Protein AF-A0A955KY25-F1 (afdb_monomer)

Radius of gyration: 19.63 Å; Cα contacts (8 Å, |Δi|>4): 46; chains: 1; bounding box: 45×22×63 Å

Sequence (80 aa):
MEQIDDFLYRDERILHFTNSTDHAISWYEFAQEIITITQSSVHIEPCTSSEYPTKAKRPIMSLLRNNSDIQLEDWRESLE

Foldseek 3Di:
DPPPVVVVPPPPDDWDDDADDPDFDDPQVVVVLVCVVVVDPDDDDDDDCVVPDDPDDDDPGDDDDTPDPDHHHHPSVVVD

Structure (mmCIF, N/CA/C/O backbone):
data_AF-A0A955KY25-F1
#
_entry.id   AF-A0A955KY25-F1
#
loop_
_atom_site.group_PDB
_atom_site.id
_atom_site.type_symbol
_atom_site.label_atom_id
_atom_site.label_alt_id
_atom_site.label_comp_id
_atom_site.label_asym_id
_atom_site.label_entity_id
_atom_site.label_seq_id
_atom_site.pdbx_PDB_ins_code
_atom_site.Cartn_x
_atom_site.Cartn_y
_atom_site.Cartn_z
_atom_site.occupancy
_atom_site.B_iso_or_equiv
_atom_site.auth_seq_id
_atom_site.auth_comp_id
_atom_site.auth_asym_id
_atom_site.auth_atom_id
_atom_site.pdbx_PDB_model_num
ATOM 1 N N . MET A 1 1 ? 23.870 11.239 -43.214 1.00 45.78 1 MET A N 1
ATOM 2 C CA . MET A 1 1 ? 23.032 10.052 -42.949 1.00 45.78 1 MET A CA 1
ATOM 3 C C . MET A 1 1 ? 23.502 9.460 -41.625 1.00 45.78 1 MET A C 1
ATOM 5 O O . MET A 1 1 ? 24.058 8.381 -41.611 1.00 45.78 1 MET A O 1
ATOM 9 N N . GLU A 1 2 ? 23.387 10.244 -40.548 1.00 53.47 2 GLU A N 1
ATOM 10 C CA . GLU A 1 2 ? 23.983 9.940 -39.227 1.00 53.47 2 GLU A CA 1
ATOM 11 C C . GLU A 1 2 ? 23.222 10.639 -38.076 1.00 53.47 2 GLU A C 1
ATOM 13 O O . GLU A 1 2 ? 23.724 10.771 -36.972 1.00 53.47 2 GLU A O 1
ATOM 18 N N . GLN A 1 3 ? 22.001 11.131 -38.325 1.00 55.19 3 GLN A N 1
ATOM 19 C CA . GLN A 1 3 ? 21.182 11.834 -37.319 1.00 55.19 3 GLN A CA 1
ATOM 20 C C . GLN A 1 3 ? 19.771 11.241 -37.168 1.00 55.19 3 GLN A C 1
ATOM 22 O O . GLN A 1 3 ? 18.923 11.834 -36.513 1.00 55.19 3 GLN A O 1
ATOM 27 N N . ILE A 1 4 ? 19.501 10.088 -37.790 1.00 53.91 4 ILE A N 1
ATOM 28 C CA . ILE A 1 4 ? 18.169 9.454 -37.778 1.00 53.91 4 ILE A CA 1
ATOM 29 C C . ILE A 1 4 ? 18.076 8.344 -36.710 1.00 53.91 4 ILE A C 1
ATOM 31 O O . ILE A 1 4 ? 16.973 8.028 -36.275 1.00 53.91 4 ILE A O 1
ATOM 35 N N . ASP A 1 5 ? 19.203 7.823 -36.209 1.00 51.94 5 ASP A N 1
ATOM 36 C CA . ASP A 1 5 ? 19.202 6.705 -35.251 1.00 51.94 5 ASP A CA 1
ATOM 37 C C . ASP A 1 5 ? 19.011 7.119 -33.781 1.00 51.94 5 ASP A C 1
ATOM 39 O O . ASP A 1 5 ? 18.457 6.344 -33.008 1.00 51.94 5 ASP A O 1
ATOM 43 N N . ASP A 1 6 ? 19.358 8.346 -33.379 1.00 51.28 6 ASP A N 1
ATOM 44 C CA . ASP A 1 6 ? 19.258 8.764 -31.964 1.00 51.28 6 ASP A CA 1
ATOM 45 C C . ASP A 1 6 ? 17.806 8.867 -31.459 1.00 51.28 6 ASP A C 1
ATOM 47 O O . ASP A 1 6 ? 17.527 8.686 -30.274 1.00 51.28 6 ASP A O 1
ATOM 51 N N . PHE A 1 7 ? 16.851 9.123 -32.358 1.00 51.09 7 PHE A N 1
ATOM 52 C CA . PHE A 1 7 ? 15.427 9.202 -32.010 1.00 51.09 7 PHE A CA 1
ATOM 53 C C . PHE A 1 7 ? 14.741 7.827 -31.964 1.00 51.09 7 PHE A C 1
ATOM 55 O O . PHE A 1 7 ? 13.677 7.700 -31.364 1.00 51.09 7 PHE A O 1
ATOM 62 N N . LEU A 1 8 ? 15.348 6.799 -32.571 1.00 53.22 8 LEU A N 1
ATOM 63 C CA . LEU A 1 8 ? 14.833 5.424 -32.607 1.00 53.22 8 LEU A CA 1
ATOM 64 C C . LEU A 1 8 ? 15.332 4.568 -31.428 1.00 53.22 8 LEU A C 1
ATOM 66 O O . LEU A 1 8 ? 14.836 3.462 -31.231 1.00 53.22 8 LEU A O 1
ATOM 70 N N . TYR A 1 9 ? 16.260 5.095 -30.620 1.00 54.38 9 TYR A N 1
ATOM 71 C CA . TYR A 1 9 ? 16.812 4.462 -29.413 1.00 54.38 9 TYR A CA 1
ATOM 72 C C . TYR A 1 9 ? 16.201 4.961 -28.097 1.00 54.38 9 TYR A C 1
ATOM 74 O O . TYR A 1 9 ? 16.726 4.690 -27.015 1.00 54.38 9 TYR A O 1
ATOM 82 N N . ARG A 1 10 ? 15.076 5.679 -28.144 1.00 58.53 10 ARG A N 1
ATOM 83 C CA . ARG A 1 10 ? 14.306 5.927 -26.927 1.00 58.53 10 ARG A CA 1
ATOM 84 C C . ARG A 1 10 ? 13.518 4.674 -26.573 1.00 58.53 10 ARG A C 1
ATOM 86 O O . ARG A 1 10 ? 12.467 4.411 -27.147 1.00 58.53 10 ARG A O 1
ATOM 93 N N . ASP A 1 11 ? 14.030 3.922 -25.606 1.00 70.25 11 ASP A N 1
ATOM 94 C CA . ASP A 1 11 ? 13.288 2.863 -24.919 1.00 70.25 11 ASP A CA 1
ATOM 95 C C . ASP A 1 11 ? 12.198 3.504 -24.034 1.00 70.25 11 ASP A C 1
ATOM 97 O O . ASP A 1 11 ? 12.292 3.575 -22.807 1.00 70.25 11 ASP A O 1
ATOM 101 N N . GLU A 1 12 ? 11.188 4.092 -24.681 1.00 80.06 12 GLU A N 1
ATOM 102 C CA . GLU A 1 12 ? 10.011 4.677 -24.042 1.00 80.06 12 GLU A CA 1
ATOM 103 C C . GLU A 1 12 ? 9.120 3.542 -23.527 1.00 80.06 12 GLU A C 1
ATOM 105 O O . GLU A 1 12 ? 8.194 3.070 -24.188 1.00 80.06 12 GLU A O 1
ATOM 110 N N . ARG A 1 13 ? 9.439 3.072 -22.319 1.00 87.50 13 ARG A N 1
ATOM 111 C CA . ARG A 1 13 ? 8.699 2.017 -21.622 1.00 87.50 13 ARG A CA 1
ATOM 112 C C . ARG A 1 13 ? 7.645 2.614 -20.696 1.00 87.50 13 ARG A C 1
ATOM 114 O O . ARG A 1 13 ? 7.899 3.578 -19.976 1.00 87.50 13 ARG A O 1
ATOM 121 N N . ILE A 1 14 ? 6.472 1.984 -20.655 1.00 93.69 14 ILE A N 1
ATOM 122 C CA . ILE A 1 14 ? 5.493 2.199 -19.584 1.00 93.69 14 ILE A CA 1
ATOM 123 C C . ILE A 1 14 ? 5.896 1.311 -18.407 1.00 93.69 14 ILE A C 1
ATOM 125 O O . ILE A 1 14 ? 5.972 0.088 -18.542 1.00 93.69 14 ILE A O 1
ATOM 129 N N . LEU A 1 15 ? 6.146 1.933 -17.256 1.00 95.25 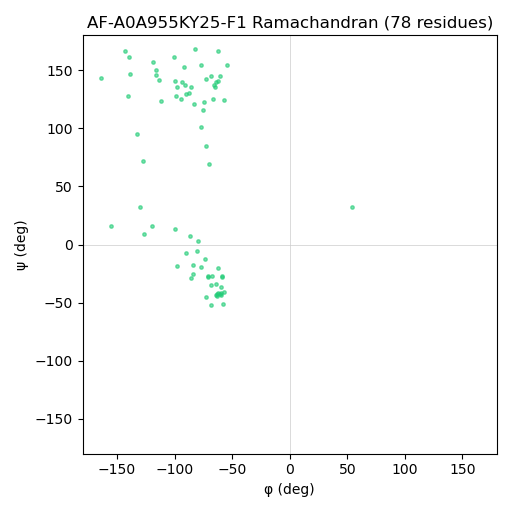15 LEU A N 1
ATOM 130 C CA . LEU A 1 15 ? 6.589 1.251 -16.044 1.00 95.25 15 LEU A CA 1
ATOM 131 C C . LEU A 1 15 ? 5.521 1.326 -14.951 1.00 95.25 15 LEU A C 1
ATOM 133 O O . LEU A 1 15 ? 4.874 2.354 -14.756 1.00 95.25 15 LEU A O 1
ATOM 137 N N . HIS A 1 16 ? 5.372 0.234 -14.211 1.00 96.38 16 HIS A N 1
ATOM 138 C CA . HIS A 1 16 ? 4.736 0.241 -12.904 1.00 96.38 16 HIS A CA 1
ATOM 139 C C . HIS A 1 16 ? 5.803 0.551 -11.859 1.00 96.38 16 HIS A C 1
ATOM 141 O O . HIS A 1 16 ? 6.858 -0.080 -11.843 1.00 96.38 16 HIS A O 1
ATOM 147 N N . PHE A 1 17 ? 5.516 1.510 -10.983 1.00 96.62 17 PHE A N 1
ATOM 148 C CA . PHE A 1 17 ? 6.444 1.962 -9.954 1.00 96.62 17 PHE A CA 1
ATOM 149 C C . PHE A 1 17 ? 5.706 2.045 -8.619 1.00 96.62 17 PHE A C 1
ATOM 151 O O . PHE A 1 17 ? 4.996 3.009 -8.341 1.00 96.62 17 PHE A O 1
ATOM 158 N N . THR A 1 18 ? 5.803 0.975 -7.839 1.00 97.12 18 THR A N 1
ATOM 159 C CA . THR A 1 18 ? 5.141 0.805 -6.541 1.00 97.12 18 THR A CA 1
ATOM 160 C C . THR A 1 18 ? 6.126 0.155 -5.577 1.00 97.12 18 THR A C 1
ATOM 162 O O . THR A 1 18 ? 6.925 -0.675 -6.020 1.00 97.12 18 THR A O 1
ATOM 165 N N . ASN A 1 19 ? 6.065 0.494 -4.284 1.00 97.62 19 ASN A N 1
ATOM 166 C CA . ASN A 1 19 ? 6.880 -0.165 -3.258 1.00 97.62 19 ASN A CA 1
ATOM 167 C C . ASN A 1 19 ? 6.695 -1.686 -3.285 1.00 97.62 19 ASN A C 1
ATOM 169 O O . ASN A 1 19 ? 5.679 -2.202 -3.770 1.00 97.62 19 ASN A O 1
ATOM 173 N N . SER A 1 20 ? 7.713 -2.398 -2.810 1.00 97.00 20 SER A N 1
ATOM 174 C CA . SER A 1 20 ? 7.701 -3.852 -2.806 1.00 97.00 20 SER A CA 1
ATOM 175 C C . SER A 1 20 ? 6.818 -4.398 -1.681 1.00 97.00 20 SER A C 1
ATOM 177 O O . SER A 1 20 ? 6.521 -3.723 -0.696 1.00 97.00 20 SER A O 1
ATOM 179 N N . THR A 1 21 ? 6.310 -5.608 -1.895 1.00 96.25 21 THR A N 1
ATOM 180 C CA . THR A 1 21 ? 5.531 -6.360 -0.914 1.00 96.25 21 THR A CA 1
ATOM 181 C C . THR A 1 21 ? 5.471 -7.825 -1.347 1.00 96.25 21 THR A C 1
ATOM 183 O O . THR A 1 21 ? 5.370 -8.124 -2.544 1.00 96.25 21 THR A O 1
ATOM 186 N N . ASP A 1 22 ? 5.510 -8.747 -0.386 1.00 93.75 22 ASP A N 1
ATOM 187 C CA . ASP A 1 22 ? 5.422 -10.188 -0.654 1.00 93.75 22 ASP A CA 1
ATOM 188 C C . ASP A 1 22 ? 3.990 -10.658 -0.957 1.00 93.75 22 ASP A C 1
ATOM 190 O O . ASP A 1 22 ? 3.784 -11.714 -1.564 1.00 93.75 22 ASP A O 1
ATOM 194 N N . HIS A 1 23 ? 2.980 -9.876 -0.567 1.00 93.12 23 HIS A N 1
ATOM 195 C CA . HIS A 1 23 ? 1.568 -10.215 -0.729 1.00 93.12 23 HIS A CA 1
ATOM 196 C C . HIS A 1 23 ? 0.714 -8.986 -1.067 1.00 93.12 23 HIS A C 1
ATOM 198 O O . HIS A 1 23 ? 1.143 -7.847 -0.951 1.00 93.12 23 HIS A O 1
ATOM 204 N N . ALA A 1 24 ? -0.527 -9.199 -1.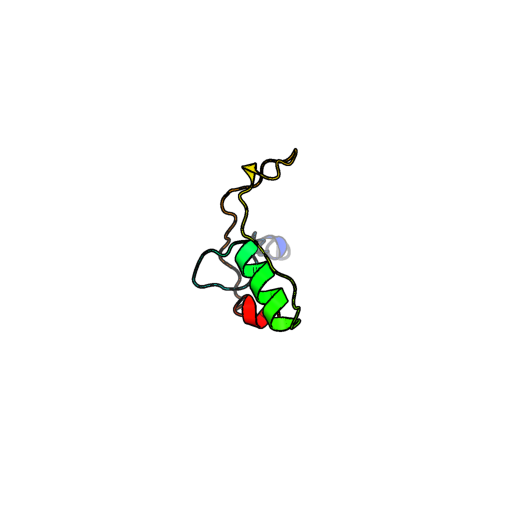513 1.00 94.56 24 ALA A N 1
ATOM 205 C CA . ALA A 1 24 ? -1.461 -8.085 -1.657 1.00 94.56 24 ALA A CA 1
ATOM 206 C C . ALA A 1 24 ? -1.757 -7.471 -0.280 1.00 94.56 24 ALA A C 1
ATOM 208 O O . ALA A 1 24 ? -1.943 -8.212 0.686 1.00 94.56 24 ALA A O 1
ATOM 209 N N . ILE A 1 25 ? -1.840 -6.144 -0.220 1.00 96.44 25 ILE A N 1
ATOM 210 C CA . ILE A 1 25 ? -2.202 -5.398 0.987 1.00 96.44 25 ILE A CA 1
ATOM 211 C C . ILE A 1 25 ? -3.512 -4.643 0.771 1.00 96.44 25 ILE A C 1
ATOM 213 O O . ILE A 1 25 ? -3.850 -4.233 -0.344 1.00 96.44 25 ILE A O 1
ATOM 217 N N . SER A 1 26 ? -4.258 -4.458 1.849 1.00 97.19 26 SER A N 1
ATOM 218 C CA . SER A 1 26 ? -5.501 -3.699 1.888 1.00 97.19 26 SER A CA 1
ATOM 219 C C . SER A 1 26 ? -5.289 -2.291 2.451 1.00 97.19 26 SER A C 1
ATOM 221 O O . SER A 1 26 ? -4.342 -2.019 3.186 1.00 97.19 26 SER A O 1
ATOM 223 N N . TRP A 1 27 ? -6.238 -1.390 2.176 1.00 97.25 27 TRP A N 1
ATOM 224 C CA . TRP A 1 27 ? -6.289 -0.076 2.831 1.00 97.25 27 TRP A CA 1
ATOM 225 C C . TRP A 1 27 ? -6.399 -0.174 4.356 1.00 97.25 27 TRP A C 1
ATOM 227 O O . TRP A 1 27 ? -5.955 0.731 5.056 1.00 97.25 27 TRP A O 1
ATOM 237 N N . TYR A 1 28 ? -6.985 -1.262 4.861 1.00 97.75 28 TYR A N 1
ATOM 238 C CA . TYR A 1 28 ? -7.093 -1.517 6.291 1.00 97.75 28 TYR A CA 1
ATOM 239 C C . TYR A 1 28 ? -5.720 -1.795 6.913 1.00 97.75 28 TYR A C 1
ATOM 241 O O . TYR A 1 28 ? -5.345 -1.107 7.856 1.00 97.75 28 TYR A O 1
ATOM 249 N N . GLU A 1 29 ? -4.944 -2.725 6.348 1.00 97.19 29 GLU A N 1
ATOM 250 C CA . GLU A 1 29 ? -3.585 -3.036 6.824 1.00 97.19 29 GLU A CA 1
ATOM 251 C C . GLU A 1 29 ? -2.667 -1.811 6.751 1.00 97.19 29 GLU A C 1
ATOM 253 O O . GLU A 1 29 ? -1.944 -1.526 7.702 1.00 97.19 29 GLU A O 1
ATOM 258 N N . PHE A 1 30 ? -2.751 -1.037 5.663 1.00 97.69 30 PHE A N 1
ATOM 259 C CA . PHE A 1 30 ? -1.992 0.207 5.529 1.00 97.69 30 PHE A CA 1
ATOM 260 C C . PHE A 1 30 ? -2.342 1.215 6.6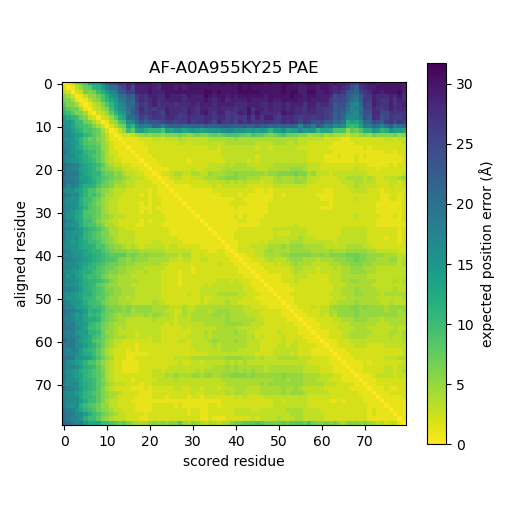37 1.00 97.69 30 PHE A C 1
ATOM 262 O O . PHE A 1 30 ? -1.458 1.817 7.241 1.00 97.69 30 PHE A O 1
ATOM 269 N N . ALA A 1 31 ? -3.631 1.371 6.958 1.00 98.00 31 ALA A N 1
ATOM 270 C CA . ALA A 1 31 ? -4.068 2.261 8.029 1.00 98.00 31 ALA A CA 1
ATOM 271 C C . ALA A 1 31 ? -3.653 1.766 9.427 1.00 98.00 31 ALA A C 1
ATOM 273 O O . ALA A 1 31 ? -3.332 2.586 10.286 1.00 98.00 31 ALA A O 1
ATOM 274 N N . GLN A 1 32 ? -3.625 0.448 9.659 1.00 97.50 32 GLN A N 1
ATOM 275 C CA . GLN A 1 32 ? -3.105 -0.124 10.905 1.00 97.50 32 GLN A CA 1
ATOM 276 C C . GLN A 1 32 ? -1.618 0.190 11.099 1.00 97.50 32 GLN A C 1
ATOM 278 O O . GLN A 1 32 ? -1.228 0.572 12.199 1.00 97.50 32 GLN A O 1
ATOM 283 N N . GLU A 1 33 ? -0.809 0.095 10.042 1.00 97.56 33 GLU A N 1
ATOM 284 C CA . GLU A 1 33 ? 0.623 0.414 10.112 1.00 97.56 33 GLU A CA 1
ATOM 285 C C . GLU A 1 33 ? 0.859 1.888 10.467 1.00 97.56 33 GLU A C 1
ATOM 287 O O . GLU A 1 33 ? 1.638 2.202 11.362 1.00 97.56 33 GLU A O 1
ATOM 292 N N . ILE A 1 34 ? 0.086 2.802 9.869 1.00 98.12 34 ILE A N 1
ATOM 293 C CA . ILE A 1 34 ? 0.125 4.230 10.223 1.00 98.12 34 ILE A CA 1
ATOM 294 C C . ILE A 1 34 ? -0.172 4.436 11.715 1.00 98.12 34 ILE A C 1
ATOM 296 O O . ILE A 1 34 ? 0.476 5.256 12.367 1.00 98.12 34 ILE A O 1
ATOM 300 N N . ILE A 1 35 ? -1.136 3.709 12.287 1.00 97.44 35 ILE A N 1
ATOM 301 C CA . ILE A 1 35 ? -1.430 3.796 13.724 1.00 97.44 35 ILE A CA 1
ATOM 302 C C . ILE A 1 35 ? -0.254 3.317 14.569 1.00 97.44 35 ILE A C 1
ATOM 304 O O . ILE A 1 35 ? 0.082 3.986 15.549 1.00 97.44 35 ILE A O 1
ATOM 308 N N . THR A 1 36 ? 0.378 2.209 14.183 1.00 96.69 36 THR A N 1
ATOM 309 C CA . THR A 1 36 ? 1.570 1.679 14.855 1.00 96.69 36 THR A CA 1
ATOM 310 C C . THR A 1 36 ? 2.697 2.712 14.866 1.00 96.69 36 THR A C 1
ATOM 312 O O . THR A 1 36 ? 3.204 3.041 15.939 1.00 96.69 36 THR A O 1
ATOM 315 N N . ILE A 1 37 ? 3.027 3.287 13.704 1.00 97.56 37 ILE A N 1
ATOM 316 C CA . ILE A 1 37 ? 4.102 4.282 13.542 1.00 97.56 37 ILE A CA 1
ATOM 317 C C . ILE A 1 37 ? 3.801 5.555 14.341 1.00 97.56 37 ILE A C 1
ATOM 319 O O . ILE A 1 37 ? 4.658 6.087 15.046 1.00 97.56 37 ILE A O 1
ATOM 323 N N . THR A 1 38 ? 2.562 6.043 14.270 1.00 97.38 38 THR A N 1
ATOM 324 C CA . THR A 1 38 ? 2.159 7.300 14.925 1.00 97.38 38 THR A CA 1
ATOM 325 C C . THR A 1 38 ? 1.861 7.158 16.417 1.00 97.38 38 THR A C 1
ATOM 327 O O . THR A 1 38 ? 1.608 8.166 17.076 1.00 97.38 38 THR A O 1
ATOM 330 N N . GLN A 1 39 ? 1.872 5.934 16.958 1.00 97.19 39 GLN A N 1
ATOM 331 C CA . GLN A 1 39 ? 1.492 5.630 18.344 1.00 97.19 39 GLN A CA 1
ATOM 332 C C . GLN A 1 39 ? 0.094 6.164 18.707 1.00 97.19 39 GLN A C 1
ATOM 334 O O . GLN A 1 39 ? -0.176 6.567 19.842 1.00 97.19 39 GLN A O 1
ATOM 339 N N . SER A 1 40 ? -0.807 6.192 17.724 1.00 96.94 40 SER A N 1
ATOM 340 C CA . SER A 1 40 ? -2.173 6.671 17.906 1.00 96.94 40 SER A CA 1
ATOM 341 C C . SER A 1 40 ? -3.002 5.667 18.711 1.00 96.94 40 SER A C 1
ATOM 343 O O . SER A 1 40 ? -2.893 4.458 18.531 1.00 96.94 40 SER A O 1
ATOM 345 N N . SER A 1 41 ? -3.887 6.156 19.581 1.00 96.69 41 SER A N 1
ATOM 346 C CA . SER A 1 41 ? -4.841 5.318 20.325 1.00 96.69 41 SER A CA 1
ATOM 347 C C . SER A 1 41 ? -6.149 5.057 19.567 1.00 96.69 41 SER A C 1
ATOM 349 O O . SER A 1 41 ? -7.099 4.514 20.133 1.00 96.69 41 SER A O 1
ATOM 351 N N . VAL A 1 42 ? -6.227 5.471 18.299 1.00 96.75 42 VAL A N 1
ATOM 352 C CA . VAL A 1 42 ? -7.415 5.296 17.460 1.00 96.75 42 VAL A CA 1
ATOM 353 C C . VAL A 1 42 ? -7.674 3.810 17.207 1.00 96.75 42 VAL A C 1
ATOM 355 O O . VAL A 1 42 ? -6.777 3.042 16.876 1.00 96.75 42 VAL A O 1
ATOM 358 N N . HIS A 1 43 ? -8.935 3.405 17.332 1.00 95.44 43 HIS A N 1
ATOM 359 C CA . HIS A 1 43 ? -9.379 2.072 16.943 1.00 95.44 43 HIS A CA 1
ATOM 360 C C . HIS A 1 43 ? -9.820 2.074 15.473 1.00 95.44 43 HIS A C 1
ATOM 362 O O . HIS A 1 43 ? -10.626 2.919 15.084 1.00 95.44 43 HIS A O 1
ATOM 368 N N . ILE A 1 44 ? -9.309 1.137 14.665 1.00 96.50 44 ILE A N 1
ATOM 369 C CA . ILE A 1 44 ? -9.730 0.946 13.269 1.00 96.50 44 ILE A CA 1
ATOM 370 C C . ILE A 1 44 ? -10.462 -0.384 13.144 1.00 96.50 44 ILE A C 1
ATOM 372 O O . ILE A 1 44 ? -9.896 -1.451 13.401 1.00 96.50 44 ILE A O 1
ATOM 376 N N . GLU A 1 45 ? -11.691 -0.307 12.649 1.00 97.12 45 GLU A N 1
ATOM 377 C CA . GLU A 1 45 ? -12.491 -1.462 12.264 1.00 97.12 45 GLU A CA 1
ATOM 378 C C . GLU A 1 45 ? -12.397 -1.692 10.746 1.00 97.12 45 GLU A C 1
ATOM 380 O O . GLU A 1 45 ? -12.464 -0.732 9.967 1.00 97.12 45 GLU A O 1
ATOM 385 N N . PRO A 1 46 ? -12.222 -2.944 10.291 1.00 97.31 46 PRO A N 1
ATOM 386 C CA . PRO A 1 46 ? -12.256 -3.255 8.871 1.00 97.31 46 PRO A CA 1
ATOM 387 C C . PRO A 1 46 ? -13.675 -3.072 8.328 1.00 97.31 46 PRO A C 1
ATOM 389 O O . PRO A 1 46 ? -14.655 -3.390 8.996 1.00 97.31 46 PRO A O 1
ATOM 392 N N . CYS A 1 47 ? -13.785 -2.615 7.084 1.00 97.31 47 CYS A N 1
ATOM 393 C CA . CYS A 1 47 ? -15.061 -2.527 6.382 1.00 97.31 47 CYS A CA 1
ATOM 394 C C . CYS A 1 47 ? -14.920 -2.948 4.917 1.00 97.31 47 CYS A C 1
ATOM 396 O O . CYS A 1 47 ? -13.831 -2.981 4.336 1.00 97.31 47 CYS A O 1
ATOM 398 N N . THR A 1 48 ? -16.050 -3.270 4.308 1.00 96.38 48 THR A N 1
ATOM 399 C CA . THR A 1 48 ? -16.190 -3.605 2.895 1.00 96.38 48 THR A CA 1
ATOM 400 C C . THR A 1 48 ? -16.520 -2.360 2.075 1.00 96.38 48 THR A C 1
ATOM 402 O O . THR A 1 48 ? -17.174 -1.425 2.536 1.00 96.38 48 THR A O 1
ATOM 405 N N . SER A 1 49 ? -16.146 -2.351 0.792 1.00 95.88 49 SER A N 1
ATOM 406 C CA . SER A 1 49 ? -16.502 -1.234 -0.099 1.00 95.88 49 SER A CA 1
ATOM 407 C C . SER A 1 49 ? -18.017 -1.059 -0.293 1.00 95.88 49 SER A C 1
ATOM 409 O O . SER A 1 49 ? -18.454 0.020 -0.685 1.00 95.88 49 SER A O 1
ATOM 411 N N . SER A 1 50 ? -18.822 -2.095 -0.032 1.00 95.00 50 SER A N 1
ATOM 412 C CA . SER A 1 50 ? -20.289 -2.028 -0.077 1.00 95.00 50 SER A CA 1
ATOM 413 C C . SER A 1 50 ? -20.903 -1.226 1.066 1.00 95.00 50 SER A C 1
ATOM 415 O O . SER A 1 50 ? -21.984 -0.675 0.883 1.00 95.00 50 SER A O 1
ATOM 417 N N . GLU A 1 51 ? -20.234 -1.142 2.216 1.00 97.75 51 GLU A N 1
ATOM 418 C CA . GLU A 1 51 ? -20.713 -0.350 3.357 1.00 97.75 51 GLU A CA 1
ATOM 419 C C . GLU A 1 51 ? -20.602 1.155 3.086 1.00 97.75 51 GLU A C 1
ATOM 421 O O . GLU A 1 51 ? -21.423 1.936 3.561 1.00 97.75 51 GLU A O 1
ATOM 426 N N . TYR A 1 52 ? -19.639 1.554 2.248 1.00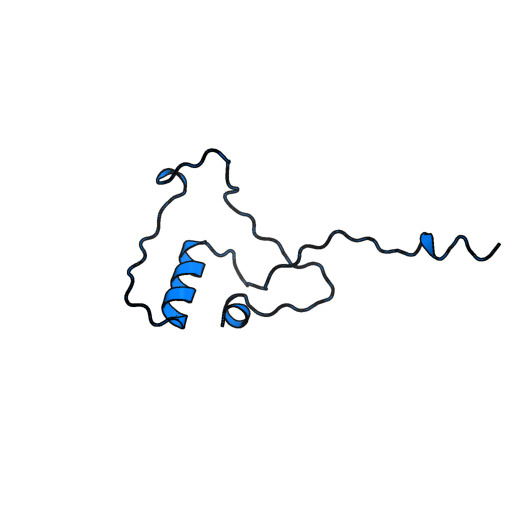 96.25 52 TYR A N 1
ATOM 427 C CA . TYR A 1 52 ? -19.375 2.948 1.889 1.00 96.25 52 TYR A CA 1
ATOM 428 C C . TYR A 1 52 ? -19.336 3.133 0.364 1.00 96.25 5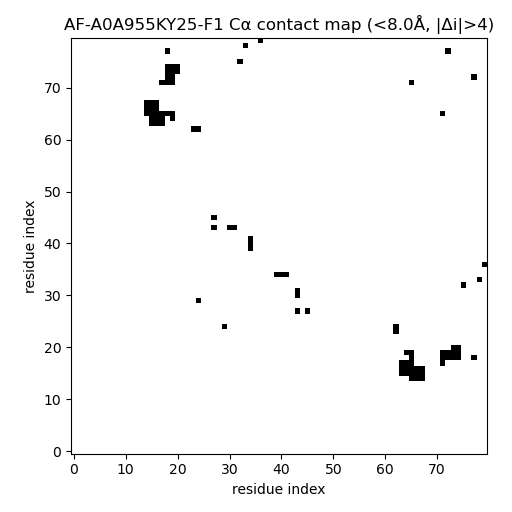2 TYR A C 1
ATOM 430 O O . TYR A 1 52 ? -18.266 3.339 -0.223 1.00 96.25 52 TYR A O 1
ATOM 438 N N . PRO A 1 53 ? -20.494 3.058 -0.319 1.00 95.56 53 PRO A N 1
ATOM 439 C CA . PRO A 1 53 ? -20.546 3.124 -1.770 1.00 95.56 53 PRO A CA 1
ATOM 440 C C . PRO A 1 53 ? -20.100 4.497 -2.280 1.00 95.56 53 PRO A C 1
ATOM 442 O O . PRO A 1 53 ? -20.511 5.546 -1.787 1.00 95.56 53 PRO A O 1
ATOM 445 N N . THR A 1 54 ? -19.292 4.493 -3.339 1.00 95.56 54 THR A N 1
ATOM 446 C CA . THR A 1 54 ? -18.871 5.716 -4.037 1.00 95.56 54 THR A CA 1
ATOM 447 C C . THR A 1 54 ? -19.335 5.689 -5.490 1.00 95.56 54 THR A C 1
ATOM 449 O O . THR A 1 54 ? -19.589 4.622 -6.046 1.00 95.56 54 THR A O 1
ATOM 452 N N . LYS A 1 55 ? -19.461 6.866 -6.125 1.00 97.50 55 LYS A N 1
ATOM 453 C CA . LYS A 1 55 ? -19.909 6.967 -7.529 1.00 97.50 55 LYS A CA 1
ATOM 454 C C . LYS A 1 55 ? -18.982 6.218 -8.497 1.00 97.50 55 LYS A C 1
ATOM 456 O O . LYS A 1 55 ? -19.455 5.648 -9.475 1.00 97.50 55 LYS A O 1
ATOM 461 N N . ALA A 1 56 ? -17.674 6.241 -8.238 1.00 96.75 56 ALA A N 1
ATOM 462 C CA . ALA A 1 56 ? -16.684 5.534 -9.040 1.00 96.75 56 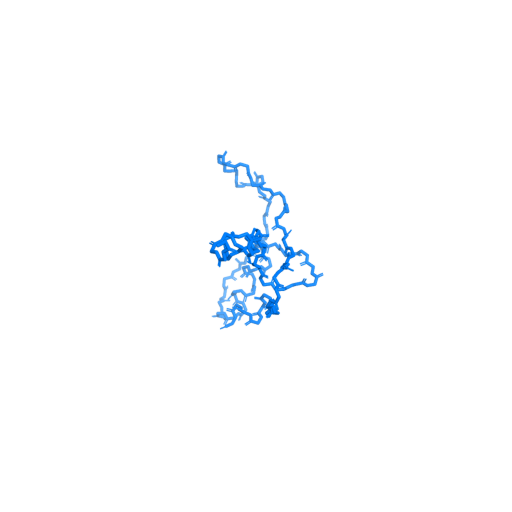ALA A CA 1
ATOM 463 C C . ALA A 1 56 ? -16.536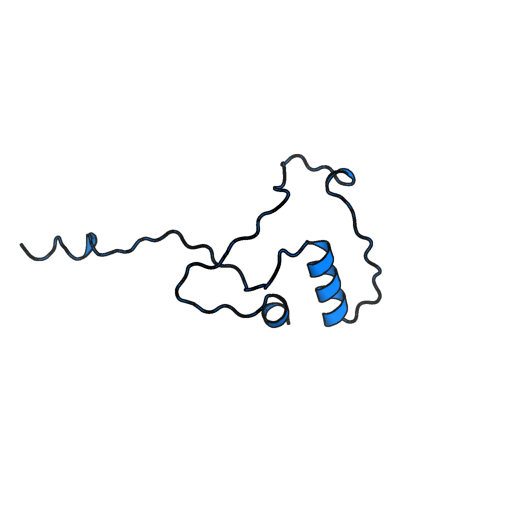 4.084 -8.561 1.00 96.75 56 ALA A C 1
A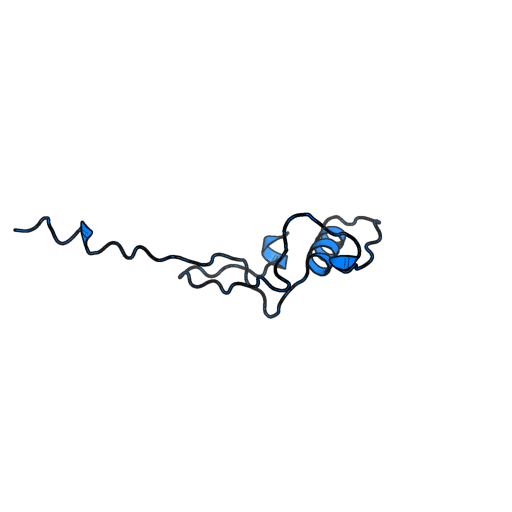TOM 465 O O . ALA A 1 56 ? -16.425 3.819 -7.364 1.00 96.75 56 ALA A O 1
ATOM 466 N N . LYS A 1 57 ? -16.483 3.139 -9.503 1.00 94.75 57 LYS A N 1
ATOM 467 C CA . LYS A 1 57 ? -16.173 1.742 -9.190 1.00 94.75 57 LYS A CA 1
ATOM 468 C C . LYS A 1 57 ? -14.682 1.619 -8.891 1.00 94.75 57 LYS A C 1
ATOM 470 O O . LYS A 1 57 ? -13.860 1.967 -9.735 1.00 94.75 57 LYS A O 1
ATOM 475 N N . ARG A 1 58 ? -14.343 1.117 -7.706 1.00 94.38 58 ARG A N 1
ATOM 476 C CA . ARG A 1 58 ? -12.958 0.823 -7.325 1.00 94.38 58 ARG A CA 1
ATOM 477 C C . ARG A 1 58 ? -12.627 -0.624 -7.703 1.00 94.38 58 ARG A C 1
ATOM 479 O O . ARG A 1 58 ? -13.478 -1.492 -7.498 1.00 94.38 58 ARG A O 1
ATOM 486 N N . PRO A 1 59 ? -11.442 -0.901 -8.270 1.00 94.81 59 PRO A N 1
ATOM 487 C CA . PRO A 1 59 ? -11.007 -2.273 -8.487 1.00 94.81 59 PRO A CA 1
ATOM 488 C C . PRO A 1 59 ? -10.869 -2.986 -7.138 1.00 94.81 59 PRO A C 1
ATOM 490 O O . PRO A 1 59 ? -10.394 -2.397 -6.172 1.00 94.81 59 PRO A O 1
ATOM 493 N N . ILE A 1 60 ? -11.274 -4.257 -7.083 1.00 94.25 60 ILE A N 1
ATOM 494 C CA . ILE A 1 60 ? -11.118 -5.094 -5.880 1.00 94.25 60 ILE A CA 1
ATOM 495 C C . ILE A 1 60 ? -9.629 -5.299 -5.561 1.00 94.25 60 ILE A C 1
ATOM 497 O O . ILE A 1 60 ? -9.245 -5.370 -4.400 1.00 94.25 60 ILE A O 1
ATOM 501 N N . MET A 1 61 ? -8.792 -5.369 -6.598 1.00 94.50 61 MET A N 1
ATOM 502 C CA . MET A 1 61 ? -7.350 -5.540 -6.489 1.00 94.50 61 MET A CA 1
ATOM 503 C C . MET A 1 61 ? -6.660 -4.669 -7.537 1.00 94.50 61 MET A C 1
ATOM 505 O O . MET A 1 61 ? -6.981 -4.744 -8.722 1.00 94.50 61 MET A O 1
ATOM 509 N N . SER A 1 62 ? -5.710 -3.853 -7.092 1.00 95.94 62 SER A N 1
ATOM 510 C CA . SER A 1 62 ? -4.869 -3.001 -7.941 1.00 95.94 62 SER A CA 1
ATOM 511 C C . SER A 1 62 ? -3.386 -3.166 -7.604 1.00 95.94 62 SER A C 1
ATOM 513 O O . SER A 1 62 ? -2.624 -2.207 -7.676 1.00 95.94 62 SER A O 1
ATOM 515 N N . LEU A 1 63 ? -2.988 -4.374 -7.192 1.00 95.94 63 LEU A N 1
ATOM 516 C CA . LEU A 1 63 ? -1.591 -4.712 -6.945 1.00 95.94 63 LEU A CA 1
ATOM 517 C C . LEU A 1 63 ? -0.828 -4.686 -8.272 1.00 95.94 63 LEU A C 1
ATOM 519 O O . LEU A 1 63 ? -1.194 -5.388 -9.217 1.00 95.94 63 LEU A O 1
ATOM 523 N N . LEU A 1 64 ? 0.242 -3.901 -8.321 1.00 96.31 64 LEU A N 1
ATOM 524 C CA . LEU A 1 64 ? 1.153 -3.832 -9.456 1.00 96.31 64 LEU A CA 1
ATOM 525 C C . LEU A 1 64 ? 2.527 -4.330 -9.014 1.00 96.31 64 LEU A C 1
ATOM 527 O O . LEU A 1 64 ? 2.924 -4.151 -7.868 1.00 96.31 64 LEU A O 1
ATOM 531 N N . ARG A 1 65 ? 3.246 -4.983 -9.928 1.00 93.94 65 ARG A N 1
ATOM 532 C CA . ARG A 1 65 ? 4.643 -5.365 -9.708 1.00 93.94 65 ARG A CA 1
ATOM 533 C C . ARG A 1 65 ? 5.535 -4.335 -10.379 1.00 93.94 65 AR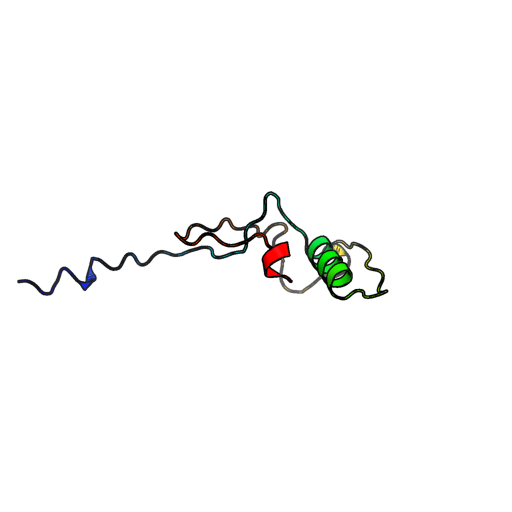G A C 1
ATOM 535 O O . ARG A 1 65 ? 5.341 -4.073 -11.567 1.00 93.94 65 ARG A O 1
ATOM 542 N N . ASN A 1 66 ? 6.490 -3.789 -9.628 1.00 95.50 66 ASN A N 1
ATOM 543 C CA . ASN A 1 66 ? 7.525 -2.927 -10.181 1.00 95.50 66 ASN A CA 1
ATOM 544 C C . ASN A 1 66 ? 8.287 -3.685 -11.279 1.00 95.50 66 ASN A C 1
ATOM 546 O O . ASN A 1 66 ? 8.773 -4.793 -11.054 1.00 95.50 66 ASN A O 1
ATOM 550 N N . ASN A 1 67 ? 8.333 -3.099 -12.472 1.00 94.75 67 ASN A N 1
ATOM 551 C CA . ASN A 1 67 ? 9.026 -3.634 -13.644 1.00 94.75 67 ASN A CA 1
ATOM 552 C C . ASN A 1 67 ? 10.125 -2.684 -14.151 1.00 94.75 67 ASN A C 1
ATOM 554 O O . ASN A 1 67 ? 10.574 -2.816 -15.288 1.00 94.75 67 ASN A O 1
ATOM 558 N N . SER A 1 68 ? 10.521 -1.715 -13.324 1.00 94.06 68 SER A N 1
ATOM 559 C CA . SER A 1 68 ? 11.705 -0.893 -13.544 1.00 94.06 68 SER A CA 1
ATOM 560 C C . SER A 1 68 ? 12.970 -1.609 -13.070 1.00 94.06 68 SER A C 1
ATOM 562 O O . SER A 1 68 ? 12.916 -2.601 -12.344 1.00 94.06 68 SER A O 1
ATOM 564 N N . ASP A 1 69 ? 14.120 -1.053 -13.435 1.00 94.62 69 ASP A N 1
ATOM 565 C CA . ASP A 1 69 ? 15.430 -1.542 -13.000 1.00 94.62 69 ASP A CA 1
ATOM 566 C C . ASP A 1 69 ? 15.797 -1.068 -11.572 1.00 94.62 69 ASP A C 1
ATOM 568 O O . ASP A 1 69 ? 16.892 -1.338 -11.079 1.00 94.62 69 ASP A O 1
ATOM 572 N N . ILE A 1 70 ? 14.889 -0.353 -10.893 1.00 95.12 70 ILE A N 1
ATOM 573 C CA . ILE A 1 70 ? 15.081 0.176 -9.539 1.00 95.12 70 ILE A CA 1
ATOM 574 C C . ILE A 1 70 ? 14.500 -0.808 -8.524 1.00 95.12 70 ILE A C 1
ATOM 576 O O . ILE A 1 70 ? 13.316 -1.143 -8.573 1.00 95.12 70 ILE A O 1
ATOM 580 N N . GLN A 1 71 ? 15.327 -1.224 -7.566 1.00 95.06 71 GLN A N 1
ATOM 581 C CA . GLN A 1 71 ? 14.882 -1.951 -6.379 1.00 95.06 71 GLN A CA 1
ATOM 582 C C . GLN A 1 71 ? 14.208 -0.952 -5.431 1.00 95.06 71 GLN A C 1
ATOM 584 O O . GLN A 1 71 ? 14.850 -0.010 -4.972 1.00 95.06 71 GLN A O 1
ATOM 589 N N . LEU A 1 72 ? 12.912 -1.134 -5.187 1.00 96.50 72 LEU A N 1
ATOM 590 C CA . LEU A 1 72 ? 12.152 -0.339 -4.224 1.00 96.50 72 LEU A CA 1
ATOM 591 C C . LEU A 1 72 ? 12.025 -1.121 -2.920 1.00 96.50 72 LEU A C 1
ATOM 593 O O . LEU A 1 72 ? 11.817 -2.333 -2.960 1.00 96.50 72 LEU A O 1
ATOM 597 N N . GLU A 1 73 ? 12.138 -0.418 -1.798 1.00 97.62 73 GLU A N 1
ATOM 598 C CA . GLU A 1 73 ? 12.032 -0.975 -0.444 1.00 97.62 73 GLU A CA 1
ATOM 599 C C . GLU A 1 73 ? 10.648 -1.586 -0.181 1.00 97.62 73 GLU A C 1
ATOM 601 O O . GLU A 1 73 ? 9.703 -1.403 -0.968 1.00 97.62 73 GLU A O 1
ATOM 606 N N . ASP A 1 74 ? 10.530 -2.362 0.901 1.00 97.19 74 ASP A N 1
ATOM 607 C CA . ASP A 1 74 ? 9.223 -2.835 1.365 1.00 97.19 74 ASP A CA 1
ATOM 608 C C . ASP A 1 74 ? 8.334 -1.635 1.706 1.00 97.19 74 ASP A C 1
ATOM 610 O O . ASP A 1 74 ? 8.797 -0.592 2.170 1.00 97.19 74 ASP A O 1
ATOM 614 N N . TRP A 1 75 ? 7.035 -1.759 1.450 1.00 97.88 75 TRP A N 1
ATOM 615 C CA . TRP A 1 75 ? 6.096 -0.665 1.679 1.00 97.88 75 TRP A CA 1
ATOM 616 C C . TRP A 1 75 ? 6.061 -0.181 3.133 1.00 97.88 75 TRP A C 1
ATOM 618 O O . TRP A 1 75 ? 5.726 0.983 3.337 1.00 97.88 75 TRP A O 1
ATOM 628 N N . ARG A 1 76 ? 6.382 -1.032 4.122 1.00 97.31 76 ARG A N 1
ATOM 629 C CA . ARG A 1 76 ? 6.473 -0.612 5.528 1.00 97.31 76 ARG A CA 1
ATOM 630 C C . ARG A 1 76 ? 7.715 0.224 5.778 1.00 97.31 76 ARG A C 1
ATOM 632 O O . ARG A 1 76 ? 7.605 1.279 6.382 1.00 97.31 76 ARG A O 1
ATOM 639 N N . GLU A 1 77 ? 8.859 -0.212 5.255 1.00 97.19 77 GLU A N 1
ATOM 640 C CA . GLU A 1 77 ? 10.122 0.527 5.365 1.00 97.19 77 GLU A CA 1
ATOM 641 C C . GLU A 1 77 ? 10.008 1.906 4.705 1.00 97.19 77 GLU A C 1
ATOM 643 O O . GLU A 1 77 ? 10.407 2.902 5.288 1.00 97.19 77 GLU A O 1
ATOM 648 N N . SER A 1 78 ? 9.374 1.989 3.531 1.00 97.00 78 SER A N 1
ATOM 649 C CA . SER A 1 78 ? 9.135 3.272 2.854 1.00 97.00 78 SER A CA 1
ATOM 650 C C . SER A 1 78 ? 8.047 4.148 3.486 1.00 97.00 78 SER A C 1
ATOM 652 O O . SER A 1 78 ? 7.875 5.291 3.056 1.00 97.00 78 SER A O 1
ATOM 654 N N . LEU A 1 79 ? 7.241 3.609 4.405 1.00 97.31 79 LEU A N 1
ATOM 655 C CA . LEU A 1 79 ? 6.191 4.358 5.099 1.00 97.31 79 LEU A CA 1
ATOM 656 C C . LEU A 1 79 ? 6.729 5.099 6.334 1.00 97.31 79 LEU A C 1
ATOM 658 O O . LEU A 1 79 ? 6.148 6.124 6.701 1.00 97.31 79 LEU A O 1
ATOM 662 N N . GLU A 1 80 ? 7.782 4.574 6.966 1.00 92.31 80 GLU A N 1
ATOM 663 C CA . GLU A 1 80 ? 8.478 5.175 8.116 1.00 92.31 80 GLU A CA 1
ATOM 664 C C . GLU A 1 80 ? 9.294 6.424 7.735 1.00 92.31 80 GLU A C 1
ATOM 666 O O . GLU A 1 80 ? 9.277 7.387 8.542 1.00 92.31 80 GLU A O 1
#

Secondary structure (DSSP, 8-state):
--SSSTTT-----------B-SS---HHHHHHHHHHHHT---------TTTS--SSPPPS-------SSSPPPBTTGGG-

Mean predicted aligned error: 6.74 Å

pLDDT: mean 90.17, std 14.62, range [45.78, 98.12]

Solvent-accessible surface area (backbone atoms only — not comparable to full-atom values): 5708 Å² total; per-residue (Å²): 144,84,77,72,63,75,76,75,67,64,84,84,72,93,68,45,86,51,60,34,71,98,62,90,83,50,76,59,59,55,52,52,50,52,34,62,77,68,68,52,88,76,85,85,78,86,81,58,69,81,83,62,73,62,96,66,89,72,74,95,72,81,84,66,68,56,70,56,98,67,90,56,56,46,50,67,69,73,67,111